Protein AF-A0A8J3ZWJ5-F1 (afdb_monomer_lite)

Sequence (87 aa):
MAQTDRGIVTVHRRADGTAVVEIGSGVKQGRAVGVFARHVGVTSDKLRVDVALKSTGNLSYSEEIVEVFPDDKGTVYIRPLQDVTNL

Secondary structure (DSSP, 8-state):
----EEEEEEEEE-TTSEEEEEEESEEETTEEES--EEEEEEEGGGEEE-S--EEETTEEE-SS-EEEEE-TTSPEEEEE-------

Structure (mmCIF, N/CA/C/O backbone):
data_AF-A0A8J3ZWJ5-F1
#
_entry.id   AF-A0A8J3ZWJ5-F1
#
loop_
_atom_site.group_PDB
_atom_site.id
_atom_site.type_symbol
_atom_site.label_atom_id
_atom_site.label_alt_id
_atom_site.label_comp_id
_atom_site.label_asym_id
_atom_site.label_entity_id
_atom_site.label_seq_id
_atom_site.pdbx_PDB_ins_code
_atom_site.Cartn_x
_atom_site.Cartn_y
_atom_site.Cartn_z
_atom_site.occupancy
_atom_site.B_iso_or_equiv
_atom_site.auth_seq_id
_atom_site.auth_comp_id
_atom_site.auth_asym_id
_atom_site.auth_atom_id
_atom_site.pdbx_PDB_model_num
ATOM 1 N N . MET A 1 1 ? 19.867 -0.747 -7.273 1.00 50.06 1 MET A N 1
ATOM 2 C CA . MET A 1 1 ? 19.003 -1.065 -6.119 1.00 50.06 1 MET A CA 1
ATOM 3 C C . MET A 1 1 ? 17.904 -0.024 -6.099 1.00 50.06 1 MET A C 1
ATOM 5 O O . MET A 1 1 ? 18.239 1.154 -6.129 1.00 50.06 1 MET A O 1
ATOM 9 N N . ALA A 1 2 ? 16.638 -0.435 -6.159 1.00 61.34 2 ALA A N 1
ATOM 10 C CA . ALA A 1 2 ? 15.528 0.504 -6.055 1.00 61.34 2 ALA A CA 1
ATOM 11 C C . ALA A 1 2 ? 15.523 1.163 -4.668 1.00 61.34 2 ALA A C 1
ATOM 13 O O . ALA A 1 2 ? 15.909 0.532 -3.679 1.00 61.34 2 ALA A O 1
ATOM 14 N N . GLN A 1 3 ? 15.118 2.431 -4.601 1.00 78.19 3 GLN A N 1
ATOM 15 C CA . GLN A 1 3 ? 14.956 3.129 -3.329 1.00 78.19 3 GLN A CA 1
ATOM 16 C C . GLN A 1 3 ? 13.924 2.377 -2.480 1.00 78.19 3 GLN A C 1
ATOM 18 O O . GLN A 1 3 ? 12.818 2.108 -2.942 1.00 78.19 3 GLN A O 1
ATOM 23 N N . THR A 1 4 ? 14.319 1.997 -1.264 1.00 89.38 4 THR A N 1
ATOM 24 C CA . THR A 1 4 ? 13.428 1.382 -0.276 1.00 89.38 4 THR A CA 1
ATOM 25 C C . THR A 1 4 ? 13.098 2.424 0.777 1.00 89.38 4 THR A C 1
ATOM 27 O O . THR A 1 4 ? 13.994 2.917 1.462 1.00 89.38 4 THR A O 1
ATOM 30 N N . ASP A 1 5 ? 11.818 2.741 0.908 1.00 93.88 5 ASP A N 1
ATOM 31 C CA . ASP A 1 5 ? 11.292 3.644 1.920 1.00 93.88 5 ASP A CA 1
ATOM 32 C C . ASP A 1 5 ? 10.741 2.834 3.102 1.00 93.88 5 ASP A C 1
ATOM 34 O O . ASP A 1 5 ? 10.231 1.723 2.940 1.00 93.88 5 ASP A O 1
ATOM 38 N N . ARG A 1 6 ? 10.855 3.376 4.318 1.00 94.62 6 ARG A N 1
ATOM 39 C CA . ARG A 1 6 ? 10.417 2.716 5.558 1.00 94.62 6 ARG A CA 1
ATOM 40 C C . ARG A 1 6 ? 9.537 3.647 6.364 1.00 94.62 6 ARG A C 1
ATOM 42 O O . ARG A 1 6 ? 10.004 4.704 6.777 1.00 94.62 6 ARG A O 1
ATOM 49 N N . GLY A 1 7 ? 8.294 3.259 6.622 1.00 94.94 7 GLY A N 1
ATOM 50 C CA . GLY A 1 7 ? 7.375 4.084 7.403 1.00 94.94 7 GLY A CA 1
ATOM 51 C C . GLY A 1 7 ? 5.997 3.467 7.577 1.00 94.94 7 GLY A C 1
ATOM 52 O O . GLY A 1 7 ? 5.762 2.319 7.200 1.00 94.94 7 GLY A O 1
ATOM 53 N N . ILE A 1 8 ? 5.083 4.253 8.144 1.00 96.38 8 ILE A N 1
ATOM 54 C CA . ILE A 1 8 ? 3.656 3.935 8.137 1.00 96.38 8 ILE A CA 1
ATOM 55 C C . ILE A 1 8 ? 3.126 4.180 6.732 1.00 96.38 8 ILE A C 1
ATOM 57 O O . ILE A 1 8 ? 3.350 5.247 6.153 1.00 96.38 8 ILE A O 1
ATOM 61 N N . VAL A 1 9 ? 2.412 3.197 6.196 1.00 97.25 9 VAL A N 1
ATOM 62 C CA . VAL A 1 9 ? 1.912 3.240 4.826 1.00 97.25 9 VAL A CA 1
ATOM 63 C C . VAL A 1 9 ? 0.416 3.435 4.813 1.00 97.25 9 VAL A C 1
ATOM 65 O O . VAL A 1 9 ? -0.312 2.805 5.575 1.00 97.25 9 VAL A O 1
ATOM 68 N N . THR A 1 10 ? -0.048 4.268 3.889 1.00 97.12 10 THR A N 1
ATOM 69 C CA . THR A 1 10 ? -1.460 4.342 3.519 1.00 97.12 10 THR A CA 1
ATOM 70 C C . THR A 1 10 ? -1.630 4.071 2.031 1.00 97.12 10 THR A C 1
ATOM 72 O O . THR A 1 10 ? -0.799 4.453 1.212 1.00 97.12 10 THR A O 1
ATOM 75 N N . VAL A 1 11 ? -2.702 3.367 1.685 1.00 97.00 11 VAL A N 1
ATOM 76 C CA . VAL A 1 11 ? -3.074 2.973 0.329 1.00 97.00 11 VAL A CA 1
ATOM 77 C C . VAL A 1 11 ? -4.465 3.520 0.063 1.00 97.00 11 VAL A C 1
ATOM 79 O O . VAL A 1 11 ? -5.448 3.063 0.644 1.00 97.00 11 VAL A O 1
ATOM 82 N N . HIS A 1 12 ? -4.558 4.511 -0.814 1.00 96.00 12 HIS A N 1
ATOM 83 C CA . HIS A 1 12 ? -5.820 5.124 -1.208 1.00 96.00 12 HIS A CA 1
ATOM 84 C C . HIS A 1 12 ? -6.212 4.584 -2.578 1.00 96.00 12 HIS A C 1
ATOM 86 O O . HIS A 1 12 ? -5.624 4.974 -3.588 1.00 96.00 12 HIS A O 1
ATOM 92 N N . ARG A 1 13 ? -7.203 3.693 -2.622 1.00 94.81 13 ARG A N 1
ATOM 93 C CA . ARG A 1 13 ? -7.729 3.158 -3.881 1.00 94.81 13 ARG A CA 1
ATOM 94 C C . ARG A 1 13 ? -8.698 4.159 -4.502 1.00 94.81 13 ARG A C 1
ATOM 96 O O . ARG A 1 13 ? -9.567 4.710 -3.828 1.00 94.81 13 ARG A O 1
ATOM 103 N N . ARG A 1 14 ? -8.529 4.417 -5.792 1.00 93.69 14 ARG A N 1
ATOM 104 C CA . ARG A 1 14 ? -9.366 5.314 -6.587 1.00 93.69 14 ARG A CA 1
ATOM 105 C C . ARG A 1 14 ? -10.384 4.509 -7.390 1.00 93.69 14 ARG A C 1
ATOM 107 O O . ARG A 1 14 ? -10.217 3.315 -7.621 1.00 93.69 14 ARG A O 1
ATOM 114 N N . ALA A 1 15 ? -11.442 5.187 -7.828 1.00 92.69 15 ALA A N 1
ATOM 115 C CA . ALA A 1 15 ? -12.496 4.577 -8.637 1.00 92.69 15 ALA A CA 1
ATOM 116 C C . ALA A 1 15 ? -12.008 4.129 -10.030 1.00 92.69 15 ALA A C 1
ATOM 118 O O . ALA A 1 15 ? -12.623 3.264 -10.640 1.00 92.69 15 ALA A O 1
ATOM 119 N N . ASP A 1 16 ? -10.893 4.689 -10.511 1.00 92.25 16 ASP A N 1
ATOM 120 C CA . ASP A 1 16 ? -10.253 4.347 -11.788 1.00 92.25 16 ASP A CA 1
ATOM 121 C C . ASP A 1 16 ? -9.406 3.057 -11.734 1.00 92.25 16 ASP A C 1
ATOM 123 O O . ASP A 1 16 ? -8.731 2.719 -12.702 1.00 92.25 16 ASP A O 1
ATOM 127 N N . GLY A 1 17 ? -9.419 2.333 -10.608 1.00 92.75 17 GLY A N 1
ATOM 128 C CA . GLY A 1 17 ? -8.650 1.098 -10.427 1.00 92.75 17 GLY A CA 1
ATOM 129 C C . GLY A 1 17 ? -7.173 1.317 -10.082 1.00 92.75 17 GLY A C 1
ATOM 130 O O . GLY A 1 17 ? -6.425 0.342 -9.952 1.00 92.75 17 GLY A O 1
ATOM 131 N N . THR A 1 18 ? -6.748 2.571 -9.901 1.00 96.19 18 THR A N 1
ATOM 132 C CA . THR A 1 18 ? -5.406 2.921 -9.427 1.00 96.19 18 THR A CA 1
ATOM 133 C C . THR A 1 18 ? -5.376 3.161 -7.920 1.00 96.19 18 THR A C 1
ATOM 135 O O . THR A 1 18 ? -6.402 3.327 -7.256 1.00 96.19 18 THR A O 1
ATOM 138 N N . ALA A 1 19 ? -4.173 3.193 -7.359 1.00 96.56 19 ALA A N 1
ATOM 139 C CA . ALA A 1 19 ? -3.918 3.505 -5.969 1.00 96.56 19 ALA A CA 1
ATOM 140 C C . ALA A 1 19 ? -2.860 4.605 -5.825 1.00 96.56 19 ALA A C 1
ATOM 142 O O . ALA A 1 19 ? -1.966 4.776 -6.660 1.00 96.56 19 ALA A O 1
ATOM 143 N N . VAL A 1 20 ? -2.971 5.344 -4.724 1.00 96.56 20 VAL A N 1
ATOM 144 C CA . VAL A 1 20 ? -1.896 6.185 -4.195 1.00 96.56 20 VAL A CA 1
ATOM 145 C C . VAL A 1 20 ? -1.352 5.508 -2.950 1.00 96.56 20 VAL A C 1
ATOM 147 O O . VAL A 1 20 ? -2.114 5.248 -2.022 1.00 96.56 20 VAL A O 1
ATOM 150 N N . VAL A 1 21 ? -0.055 5.226 -2.941 1.00 96.56 21 VAL A N 1
ATOM 151 C CA . VAL A 1 21 ? 0.666 4.715 -1.774 1.00 96.56 21 VAL A CA 1
ATOM 152 C C . VAL A 1 21 ? 1.442 5.876 -1.171 1.00 96.56 21 VAL A C 1
ATOM 154 O O . VAL A 1 21 ? 2.247 6.492 -1.865 1.00 96.56 21 VAL A O 1
ATOM 157 N N . GLU A 1 22 ? 1.194 6.200 0.091 1.00 97.31 22 GLU A N 1
ATOM 158 C CA . GLU A 1 22 ? 1.919 7.240 0.826 1.00 97.31 22 GLU A CA 1
ATOM 159 C C . GLU A 1 22 ? 2.691 6.608 1.974 1.00 97.31 22 GLU A C 1
ATOM 161 O O . GLU A 1 22 ? 2.128 5.789 2.703 1.00 97.31 22 GLU A O 1
ATOM 166 N N . ILE A 1 23 ? 3.945 7.021 2.149 1.00 96.88 23 ILE A N 1
ATOM 167 C CA . ILE A 1 23 ? 4.789 6.614 3.270 1.00 96.88 23 ILE A CA 1
ATOM 168 C C . ILE A 1 23 ? 5.050 7.838 4.147 1.00 96.88 23 ILE A C 1
ATOM 170 O O . ILE A 1 23 ? 5.518 8.877 3.668 1.00 96.88 23 ILE A O 1
ATOM 174 N N . GLY A 1 24 ? 4.716 7.721 5.430 1.00 96.50 24 GLY A N 1
ATOM 175 C CA . GLY A 1 24 ? 4.858 8.791 6.4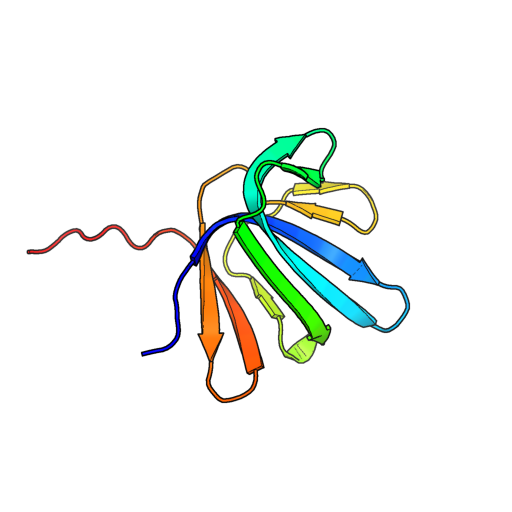10 1.00 96.50 24 GLY A CA 1
ATOM 176 C C . GLY A 1 24 ? 5.301 8.298 7.783 1.00 96.50 24 GLY A C 1
ATOM 177 O O . GLY A 1 24 ? 5.578 7.116 7.996 1.00 96.50 24 GLY A O 1
ATOM 178 N N . SER A 1 25 ? 5.370 9.229 8.732 1.00 95.75 25 SER A N 1
ATOM 179 C CA . SER A 1 25 ? 5.778 8.959 10.115 1.00 95.75 25 SER A CA 1
ATOM 180 C C . SER A 1 25 ? 4.644 8.441 11.003 1.00 95.75 25 SER A C 1
ATOM 182 O O . SER A 1 25 ? 4.895 7.987 12.116 1.00 95.75 25 SER A O 1
ATOM 184 N N . GLY A 1 26 ? 3.395 8.508 10.539 1.00 94.38 26 GLY A N 1
ATOM 185 C CA . GLY A 1 26 ? 2.232 8.082 11.308 1.00 94.38 26 GLY A CA 1
ATOM 186 C C . GLY A 1 26 ? 0.950 8.053 10.487 1.00 94.38 26 GLY A C 1
ATOM 187 O O . GLY A 1 26 ? 0.934 8.435 9.316 1.00 94.38 26 GLY A O 1
ATOM 188 N N . VAL A 1 27 ? -0.148 7.668 11.139 1.00 92.75 27 VAL A N 1
ATOM 189 C CA . VAL A 1 27 ? -1.504 7.710 10.580 1.00 92.75 27 VAL A CA 1
ATOM 190 C C . VAL A 1 27 ? -2.440 8.503 11.495 1.00 92.75 27 VAL A C 1
ATOM 192 O O . VAL A 1 27 ? -2.446 8.322 12.711 1.00 92.75 27 VAL A O 1
ATOM 195 N N . LYS A 1 28 ? -3.258 9.391 10.922 1.00 91.81 28 LYS A N 1
ATOM 196 C CA . LYS A 1 28 ? -4.304 10.136 11.636 1.00 91.81 28 LYS A CA 1
ATOM 197 C C . LYS A 1 28 ? -5.594 10.103 10.827 1.00 91.81 28 LYS A C 1
ATOM 199 O O . LYS A 1 28 ? -5.616 10.536 9.680 1.00 91.81 28 LYS A O 1
ATOM 204 N N . GLN A 1 29 ? -6.669 9.581 11.426 1.00 88.69 29 GLN A N 1
ATOM 205 C CA . GLN A 1 29 ? -7.960 9.373 10.743 1.00 88.69 29 GLN A CA 1
ATOM 206 C C . GLN A 1 29 ? -7.805 8.598 9.419 1.00 88.69 29 GLN A C 1
ATOM 208 O O . GLN A 1 29 ? -8.405 8.935 8.402 1.00 88.69 29 GLN A O 1
ATOM 213 N N . GLY A 1 30 ? -6.934 7.586 9.427 1.00 85.19 30 GLY A N 1
ATOM 214 C CA . GLY A 1 30 ? -6.621 6.775 8.254 1.00 85.19 30 GLY A CA 1
ATOM 215 C C . GLY A 1 30 ? -5.646 7.412 7.256 1.00 85.19 30 GLY A C 1
ATOM 216 O O . GLY A 1 30 ? -5.141 6.709 6.400 1.00 85.19 30 GLY A O 1
ATOM 217 N N . ARG A 1 31 ? -5.302 8.700 7.353 1.00 88.75 31 ARG A N 1
ATOM 218 C CA . ARG A 1 31 ? -4.361 9.339 6.414 1.00 88.75 31 ARG A CA 1
ATOM 219 C C . ARG A 1 31 ? -2.935 9.350 6.943 1.00 88.75 31 ARG A C 1
ATOM 221 O O . ARG A 1 31 ? -2.741 9.561 8.141 1.00 88.75 31 ARG A O 1
ATOM 228 N N . ALA A 1 32 ? -1.955 9.199 6.055 1.00 91.44 32 ALA A N 1
ATOM 229 C CA . ALA A 1 32 ? -0.556 9.376 6.417 1.00 91.44 32 ALA A CA 1
ATOM 230 C C . ALA A 1 32 ? -0.298 10.817 6.890 1.00 91.44 32 ALA A C 1
ATOM 232 O O . ALA A 1 32 ? -0.798 11.785 6.311 1.00 91.44 32 ALA A O 1
ATOM 233 N N . VAL A 1 33 ? 0.505 10.964 7.941 1.00 95.00 33 VAL A N 1
ATOM 234 C CA . VAL A 1 33 ? 1.053 12.250 8.392 1.00 95.00 33 VAL A CA 1
ATOM 235 C C . VAL A 1 33 ? 2.572 12.230 8.266 1.00 95.00 33 VAL A C 1
ATOM 237 O O . VAL A 1 33 ? 3.184 11.165 8.313 1.00 95.00 33 VAL A O 1
ATOM 240 N N . GLY A 1 34 ? 3.183 13.403 8.070 1.00 94.88 34 GLY A N 1
ATOM 241 C CA . GLY A 1 34 ? 4.630 13.496 7.849 1.00 94.88 34 GLY A CA 1
ATOM 242 C C . GLY A 1 34 ? 5.085 12.706 6.619 1.00 9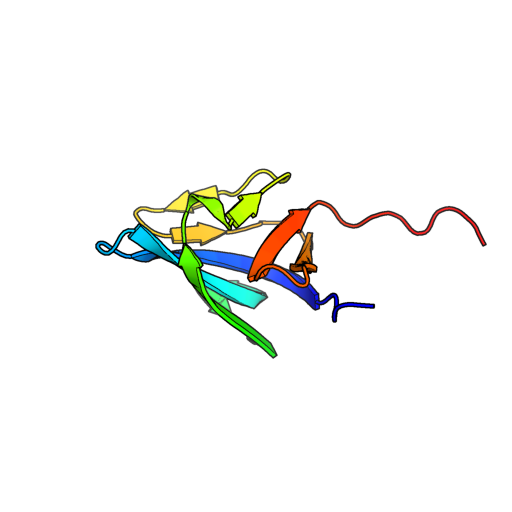4.88 34 GLY A C 1
ATOM 243 O O . GLY A 1 34 ? 6.076 11.990 6.693 1.00 94.88 34 GLY A O 1
ATOM 244 N N . VAL A 1 35 ? 4.318 12.777 5.525 1.00 96.56 35 VAL A N 1
ATOM 245 C C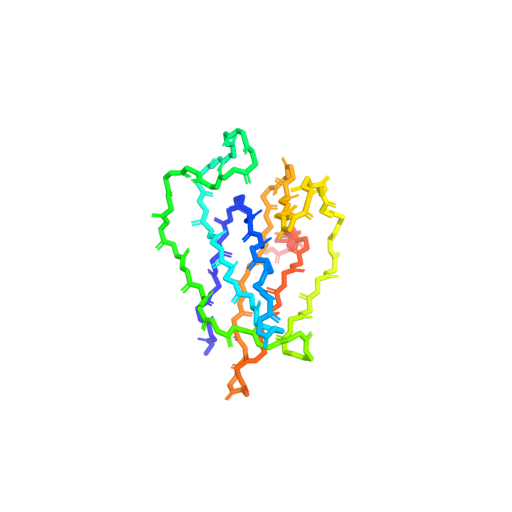A . VAL A 1 35 ? 4.597 12.049 4.279 1.00 96.56 35 VAL A CA 1
ATOM 246 C C . VAL A 1 35 ? 5.931 12.505 3.695 1.00 96.56 35 VAL A C 1
ATOM 248 O O . VAL A 1 35 ? 6.117 13.696 3.450 1.00 96.56 35 VAL A O 1
ATOM 251 N N . PHE A 1 36 ? 6.826 11.557 3.434 1.00 95.00 36 PHE A N 1
ATOM 252 C CA . PHE A 1 36 ? 8.136 11.813 2.823 1.00 95.00 36 PHE A CA 1
ATOM 253 C C . PHE A 1 36 ? 8.341 11.059 1.503 1.00 95.00 36 PHE A C 1
ATOM 255 O O . PHE A 1 36 ? 9.228 11.425 0.738 1.00 95.00 36 PHE A O 1
ATOM 262 N N . ALA A 1 37 ? 7.504 10.063 1.196 1.00 94.69 37 ALA A N 1
ATOM 263 C CA . ALA A 1 37 ? 7.508 9.368 -0.088 1.00 94.69 37 ALA A CA 1
ATOM 264 C C . ALA A 1 37 ? 6.082 9.031 -0.551 1.00 94.69 37 ALA A C 1
ATOM 266 O O . ALA A 1 37 ? 5.160 8.869 0.257 1.00 94.69 37 ALA A O 1
ATOM 267 N N . ARG A 1 38 ? 5.883 8.967 -1.874 1.00 95.81 38 ARG A N 1
ATOM 268 C CA . ARG A 1 38 ? 4.579 8.693 -2.491 1.00 95.81 38 ARG A CA 1
ATOM 269 C C . ARG A 1 38 ? 4.730 8.009 -3.851 1.00 95.81 38 ARG A C 1
ATOM 271 O O . ARG A 1 38 ? 5.487 8.477 -4.696 1.00 95.81 38 ARG A O 1
ATOM 278 N N . HIS A 1 39 ? 3.901 6.999 -4.103 1.00 94.62 39 HIS A N 1
ATOM 279 C CA . HIS A 1 39 ? 3.708 6.378 -5.416 1.00 94.62 39 HIS A CA 1
ATOM 280 C C . HIS A 1 39 ? 2.275 6.634 -5.896 1.00 94.62 39 HIS A C 1
ATOM 282 O O . HIS A 1 39 ? 1.313 6.327 -5.193 1.00 94.62 39 HIS A O 1
ATOM 288 N N . VAL A 1 40 ? 2.114 7.227 -7.080 1.00 94.88 40 VAL A N 1
ATOM 289 C CA . VAL A 1 40 ? 0.809 7.637 -7.628 1.00 94.88 40 VAL A CA 1
ATOM 290 C C . VAL A 1 40 ? 0.485 6.814 -8.864 1.00 94.88 40 VAL A C 1
ATOM 292 O O . VAL A 1 40 ? 1.366 6.561 -9.679 1.00 94.88 40 VAL A O 1
ATOM 295 N N . GLY A 1 41 ? -0.787 6.446 -9.031 1.00 94.75 41 GLY A N 1
ATOM 296 C CA . GLY A 1 41 ? -1.243 5.749 -10.233 1.00 94.75 41 GLY A CA 1
ATOM 297 C C . GLY A 1 41 ? -0.821 4.281 -10.264 1.00 94.75 41 GLY A C 1
ATOM 298 O O . GLY A 1 41 ? -0.711 3.701 -11.339 1.00 94.75 41 GLY A O 1
ATOM 299 N N . VAL A 1 42 ? -0.571 3.680 -9.096 1.00 95.88 42 VAL A N 1
ATOM 300 C CA . VAL A 1 42 ? -0.206 2.265 -8.995 1.00 95.88 42 VAL A CA 1
ATOM 301 C C . VAL A 1 42 ? -1.438 1.441 -9.338 1.00 95.88 42 VAL A C 1
ATOM 303 O O . VAL A 1 42 ? -2.439 1.497 -8.626 1.00 95.88 42 VAL A O 1
ATOM 306 N N . THR A 1 43 ? -1.406 0.707 -10.441 1.00 96.19 43 THR A N 1
ATOM 307 C CA . THR A 1 43 ? -2.522 -0.158 -10.827 1.00 96.19 43 THR A CA 1
ATOM 308 C C . THR A 1 43 ? -2.636 -1.340 -9.864 1.00 96.19 43 THR A C 1
ATOM 310 O O . THR A 1 43 ? -1.649 -1.775 -9.269 1.00 96.19 43 THR A O 1
ATOM 313 N N . SER A 1 44 ? -3.851 -1.858 -9.674 1.00 88.94 44 SER A N 1
ATOM 314 C CA . SER A 1 44 ? -4.105 -2.942 -8.711 1.00 88.94 44 SER A CA 1
ATOM 315 C C . SER A 1 44 ? -3.270 -4.212 -8.949 1.00 88.94 44 SER A C 1
ATOM 317 O O . SER A 1 44 ? -2.858 -4.854 -7.988 1.00 88.94 44 SER A O 1
ATOM 319 N N . ASP A 1 45 ? -2.948 -4.541 -10.202 1.00 93.25 45 ASP A N 1
ATOM 320 C CA . ASP A 1 45 ? -2.086 -5.664 -10.602 1.00 93.25 45 ASP A CA 1
ATOM 321 C C . ASP A 1 45 ? -0.592 -5.441 -10.295 1.00 93.25 45 ASP A C 1
ATOM 323 O O . ASP A 1 45 ? 0.183 -6.403 -10.192 1.00 93.25 45 ASP A O 1
ATOM 327 N N . LYS A 1 46 ? -0.207 -4.175 -10.099 1.00 96.56 46 LYS A N 1
ATOM 328 C CA . LYS A 1 46 ? 1.141 -3.709 -9.754 1.00 96.56 46 LYS A CA 1
ATOM 329 C C . LYS A 1 46 ? 1.304 -3.348 -8.278 1.00 96.56 46 LYS A C 1
ATOM 331 O O . LYS A 1 46 ? 2.355 -2.843 -7.900 1.00 96.56 46 LYS A O 1
ATOM 336 N N . LEU A 1 47 ? 0.310 -3.605 -7.433 1.00 96.56 47 LEU A N 1
ATOM 337 C CA . LEU A 1 47 ? 0.420 -3.405 -5.991 1.00 96.56 47 LEU A CA 1
ATOM 338 C C . LEU A 1 47 ? 0.489 -4.761 -5.281 1.00 96.56 47 LEU A C 1
ATOM 340 O O . LEU A 1 47 ? -0.469 -5.533 -5.309 1.00 96.56 47 LEU A O 1
ATOM 344 N N . ARG A 1 48 ? 1.618 -5.051 -4.631 1.00 97.12 48 ARG A N 1
ATOM 345 C CA . ARG A 1 48 ? 1.836 -6.277 -3.851 1.00 97.12 48 ARG A CA 1
ATOM 346 C C . ARG A 1 48 ? 1.917 -5.915 -2.376 1.00 97.12 48 ARG A C 1
ATOM 348 O O . ARG A 1 48 ? 2.715 -5.064 -1.998 1.00 97.12 48 ARG A O 1
ATOM 355 N N . VAL A 1 49 ? 1.047 -6.508 -1.564 1.00 96.31 49 VAL A N 1
ATOM 356 C CA . VAL A 1 49 ? 0.911 -6.188 -0.140 1.00 96.31 49 VAL A CA 1
ATOM 357 C C . VAL A 1 49 ? 1.002 -7.479 0.657 1.00 96.31 49 VAL A C 1
ATOM 359 O O . VAL A 1 49 ? 0.067 -8.275 0.643 1.00 96.31 49 VAL A O 1
ATOM 362 N N . ASP A 1 50 ? 2.110 -7.643 1.369 1.00 95.75 50 ASP A N 1
ATOM 363 C CA . ASP A 1 50 ? 2.438 -8.834 2.159 1.00 95.75 50 ASP A CA 1
ATOM 364 C C . ASP A 1 50 ? 2.292 -8.569 3.672 1.00 95.75 50 ASP A C 1
ATOM 366 O O . ASP A 1 50 ? 2.853 -9.271 4.510 1.00 95.75 50 ASP A O 1
ATOM 370 N N . VAL A 1 51 ? 1.547 -7.520 4.029 1.00 94.44 51 VAL A N 1
ATOM 371 C CA . VAL A 1 51 ? 1.256 -7.094 5.405 1.00 94.44 51 VAL A CA 1
ATOM 372 C C . VAL A 1 51 ? -0.243 -6.937 5.611 1.00 94.44 51 VAL A C 1
ATOM 374 O O . VAL A 1 51 ? -0.986 -6.593 4.688 1.00 94.44 51 VAL A O 1
ATOM 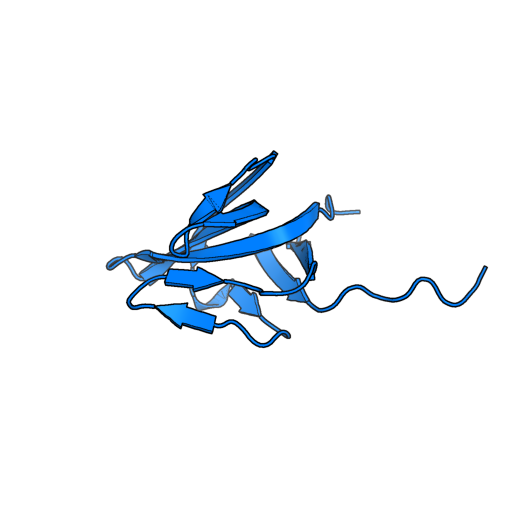377 N N . ALA A 1 52 ? -0.700 -7.131 6.845 1.00 93.75 52 ALA A N 1
ATOM 378 C CA . ALA A 1 52 ? -2.066 -6.792 7.207 1.00 93.75 52 ALA A CA 1
ATOM 379 C C . ALA A 1 52 ? -2.244 -5.265 7.198 1.00 93.75 52 ALA A C 1
ATOM 381 O O . ALA A 1 52 ? -1.511 -4.537 7.868 1.00 93.75 52 ALA A O 1
ATOM 382 N N . LEU A 1 53 ? -3.240 -4.779 6.454 1.00 94.88 53 LEU A N 1
ATOM 383 C CA . LEU A 1 53 ? -3.639 -3.374 6.469 1.00 94.88 53 LEU A CA 1
ATOM 384 C C . LEU A 1 53 ? -5.026 -3.235 7.095 1.00 94.88 53 LEU A C 1
ATOM 386 O O . LEU A 1 53 ? -5.971 -3.923 6.697 1.00 94.88 53 LEU A O 1
ATOM 390 N N . LYS A 1 54 ? -5.182 -2.284 8.016 1.00 94.88 54 LYS A N 1
ATOM 391 C CA . LYS A 1 54 ? -6.508 -1.848 8.458 1.00 94.88 54 LYS A CA 1
ATOM 392 C C . LYS A 1 54 ? -7.176 -1.066 7.345 1.00 94.88 54 LYS A C 1
ATOM 394 O O . LYS A 1 54 ? -6.517 -0.306 6.645 1.00 94.88 54 LYS A O 1
ATOM 399 N N . SER A 1 55 ? -8.478 -1.259 7.169 1.00 93.06 55 SER A N 1
ATOM 400 C CA . SER A 1 55 ? -9.231 -0.630 6.083 1.00 93.06 55 SER A CA 1
ATOM 401 C C . SER A 1 55 ? -10.401 0.187 6.612 1.00 93.06 55 SER A C 1
ATOM 403 O O . SER A 1 55 ? -11.155 -0.277 7.464 1.00 93.06 55 SER A O 1
ATOM 405 N N . THR A 1 56 ? -10.563 1.383 6.051 1.00 88.50 56 THR A N 1
ATOM 406 C CA . THR A 1 56 ? -11.652 2.321 6.324 1.00 88.50 56 THR A CA 1
ATOM 407 C C . THR A 1 56 ? -12.136 2.890 4.990 1.00 88.50 56 THR A C 1
ATOM 409 O O . THR A 1 56 ? -11.585 3.859 4.466 1.00 88.50 56 THR A O 1
ATOM 412 N N . GLY A 1 57 ? -13.160 2.265 4.403 1.00 88.38 57 GLY A N 1
ATOM 413 C CA . GLY A 1 57 ? -13.648 2.615 3.066 1.00 88.38 57 GLY A CA 1
ATOM 414 C C . GLY A 1 57 ? -12.595 2.354 1.983 1.00 88.38 57 GLY A C 1
ATOM 415 O O . GLY A 1 57 ? -12.027 1.268 1.914 1.00 88.38 57 GLY A O 1
ATOM 416 N N . ASN A 1 58 ? -12.307 3.360 1.153 1.00 90.81 58 ASN A N 1
ATOM 417 C CA . ASN A 1 58 ? -11.340 3.257 0.045 1.00 90.81 58 ASN A CA 1
ATOM 418 C C . ASN A 1 58 ? -9.875 3.388 0.486 1.00 90.81 58 ASN A C 1
ATOM 420 O O . ASN A 1 58 ? -8.963 3.423 -0.345 1.00 90.81 58 ASN A O 1
ATOM 424 N N . LEU A 1 59 ? -9.654 3.509 1.788 1.00 93.44 59 LEU A N 1
ATOM 425 C CA . LEU A 1 59 ? -8.360 3.736 2.384 1.00 93.44 59 LEU A CA 1
ATOM 426 C C . LEU A 1 59 ? -7.957 2.505 3.191 1.00 93.44 59 LEU A C 1
ATOM 428 O O . LEU A 1 59 ? -8.747 1.989 3.981 1.00 93.44 59 LEU A O 1
ATOM 432 N N . SER A 1 60 ? -6.717 2.069 3.021 1.00 96.38 60 SER A N 1
ATOM 433 C CA . SER A 1 60 ? -6.085 1.060 3.866 1.00 96.38 60 SER A CA 1
ATOM 434 C C . SER A 1 60 ? -4.790 1.617 4.451 1.00 96.38 60 SER A C 1
ATOM 436 O O . SER A 1 60 ? -4.152 2.445 3.810 1.00 96.38 60 SER A O 1
ATOM 438 N N . TYR A 1 61 ? -4.382 1.191 5.642 1.00 96.69 61 TYR A N 1
ATOM 439 C CA . TYR A 1 61 ? -3.151 1.657 6.277 1.00 96.69 61 TYR A CA 1
ATOM 440 C C . TYR A 1 61 ? -2.485 0.586 7.143 1.00 96.69 61 TYR A C 1
ATOM 442 O O . TYR A 1 61 ? -3.160 -0.313 7.649 1.00 96.69 61 TYR A O 1
ATOM 450 N N . SER A 1 62 ? -1.165 0.681 7.305 1.00 95.75 62 SER A N 1
ATOM 451 C CA . SER A 1 62 ? -0.410 -0.152 8.242 1.00 95.75 62 SER A CA 1
ATOM 452 C C . SER A 1 62 ? -0.456 0.451 9.647 1.00 95.75 62 SER A C 1
ATOM 454 O O . SER A 1 62 ? -0.481 1.670 9.815 1.00 95.75 62 SER A O 1
ATOM 456 N N . GLU A 1 63 ? -0.475 -0.399 10.670 1.00 92.38 63 GLU A N 1
ATOM 457 C CA . GLU A 1 63 ? -0.295 0.043 12.064 1.00 92.38 63 GLU A CA 1
ATOM 458 C C . GLU A 1 63 ? 1.157 -0.043 12.528 1.00 92.38 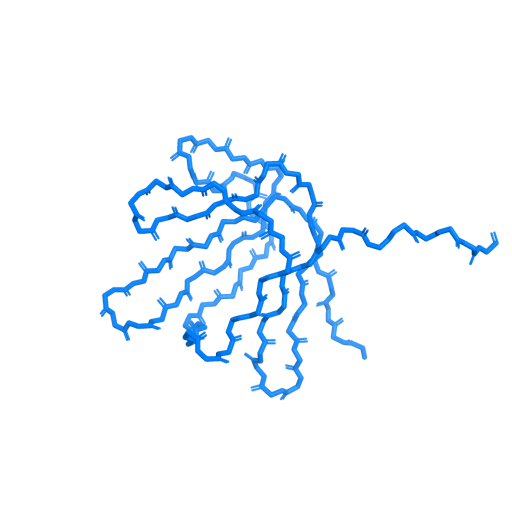63 GLU A C 1
ATOM 460 O O . GLU A 1 63 ? 1.523 0.534 13.548 1.00 92.38 63 GLU A O 1
ATOM 465 N N . GLU A 1 64 ? 1.983 -0.726 11.744 1.00 93.31 64 GLU A N 1
ATOM 466 C CA . GLU A 1 64 ? 3.403 -0.928 11.981 1.00 93.31 64 GLU A CA 1
ATOM 467 C C . GLU A 1 64 ? 4.213 -0.314 10.837 1.00 93.31 64 GLU A C 1
ATOM 469 O O . GLU A 1 64 ? 3.692 -0.061 9.740 1.00 93.31 64 GLU A O 1
ATOM 474 N N . ILE A 1 65 ? 5.494 -0.050 11.106 1.00 94.50 65 ILE A N 1
ATOM 475 C CA . ILE A 1 65 ? 6.443 0.396 10.085 1.00 94.50 65 ILE A CA 1
ATOM 476 C C . ILE A 1 65 ? 6.702 -0.772 9.133 1.00 94.50 65 ILE A C 1
ATOM 478 O O . ILE A 1 65 ? 7.013 -1.881 9.563 1.00 94.50 65 ILE A O 1
ATOM 482 N N . VAL A 1 66 ? 6.595 -0.505 7.836 1.00 95.81 66 VAL A N 1
ATOM 483 C CA . VAL A 1 66 ? 6.780 -1.489 6.763 1.00 95.81 66 VAL A CA 1
ATOM 484 C C . VAL A 1 66 ? 7.817 -0.991 5.760 1.00 95.81 66 VAL A C 1
ATOM 486 O O . VAL A 1 66 ? 8.143 0.200 5.735 1.00 95.81 66 VAL A O 1
ATOM 489 N N . GLU A 1 67 ? 8.337 -1.892 4.929 1.00 95.69 67 GLU A N 1
ATOM 490 C CA . GLU A 1 67 ? 9.179 -1.531 3.787 1.00 95.69 67 GLU A CA 1
ATOM 491 C C . GLU A 1 67 ? 8.329 -1.355 2.534 1.00 95.69 67 GLU A C 1
ATOM 493 O O . GLU A 1 67 ? 7.487 -2.203 2.219 1.00 95.69 67 GLU A O 1
ATOM 498 N N . VAL A 1 68 ? 8.597 -0.278 1.797 1.00 95.75 68 VAL A N 1
ATOM 499 C CA . VAL A 1 68 ? 8.008 -0.004 0.489 1.00 95.75 68 VAL A CA 1
ATOM 500 C C . VAL A 1 68 ? 9.108 0.183 -0.533 1.00 95.75 68 VAL A C 1
ATOM 502 O O . VAL A 1 68 ? 10.015 0.986 -0.333 1.00 95.75 68 VAL A O 1
ATOM 505 N N . PHE A 1 69 ? 9.037 -0.543 -1.640 1.00 93.81 69 PHE A N 1
ATOM 506 C CA . PHE A 1 69 ? 9.984 -0.376 -2.735 1.00 93.81 69 PHE A CA 1
ATOM 507 C C . PHE A 1 69 ? 9.309 -0.684 -4.074 1.00 93.81 69 PHE A C 1
ATOM 509 O O . PHE A 1 69 ? 8.527 -1.637 -4.173 1.00 93.81 69 PHE A O 1
ATOM 516 N N . PRO A 1 70 ? 9.580 0.113 -5.117 1.00 93.00 70 PRO A N 1
ATOM 517 C CA . PRO A 1 70 ? 9.198 -0.221 -6.476 1.00 93.00 70 PRO A CA 1
ATOM 518 C C . PRO A 1 70 ? 10.218 -1.180 -7.118 1.00 93.00 70 PRO A C 1
ATOM 520 O O . PRO A 1 70 ? 11.403 -1.130 -6.796 1.00 93.00 70 PRO A O 1
ATOM 523 N N . ASP A 1 71 ? 9.789 -2.021 -8.059 1.00 92.81 71 ASP A N 1
ATOM 524 C CA . ASP A 1 71 ? 10.696 -2.692 -9.002 1.00 92.81 71 ASP A CA 1
ATOM 525 C C . ASP A 1 71 ? 10.849 -1.908 -10.318 1.00 92.81 71 ASP A C 1
ATOM 527 O O . ASP A 1 71 ? 10.121 -0.951 -10.596 1.00 92.81 71 ASP A O 1
ATOM 531 N N . ASP A 1 72 ? 11.772 -2.357 -11.172 1.00 89.19 72 ASP A N 1
ATOM 532 C CA . ASP A 1 72 ? 12.043 -1.748 -12.484 1.00 89.19 72 ASP A CA 1
ATOM 533 C C . ASP A 1 72 ? 10.854 -1.857 -13.466 1.00 89.19 72 ASP A C 1
ATOM 535 O O . ASP A 1 72 ? 10.860 -1.244 -14.533 1.00 89.19 72 ASP A O 1
ATOM 539 N N . LYS A 1 73 ? 9.814 -2.633 -13.127 1.00 88.88 73 LYS A N 1
ATOM 540 C CA . LYS A 1 73 ? 8.574 -2.797 -13.908 1.00 88.88 73 LYS A CA 1
ATOM 541 C C . LYS A 1 73 ? 7.431 -1.917 -13.375 1.00 88.88 73 LYS A C 1
ATOM 543 O O . LYS A 1 73 ? 6.325 -1.921 -13.938 1.00 88.88 73 LYS A O 1
ATOM 548 N N . GLY A 1 74 ? 7.691 -1.140 -12.322 1.00 88.75 74 GLY A N 1
ATOM 549 C CA . GLY A 1 74 ? 6.736 -0.250 -11.670 1.00 88.75 74 GLY A CA 1
ATOM 550 C C . GLY A 1 74 ? 5.773 -0.957 -10.714 1.00 88.75 74 GLY A C 1
ATOM 551 O O . GLY A 1 74 ? 4.743 -0.377 -10.373 1.00 88.75 74 GLY A O 1
ATOM 552 N N . THR A 1 75 ? 6.064 -2.195 -10.309 1.00 95.31 75 THR A N 1
ATOM 553 C CA . THR A 1 75 ? 5.341 -2.874 -9.227 1.00 95.31 75 THR A CA 1
ATOM 554 C C . THR A 1 75 ? 5.778 -2.278 -7.899 1.00 95.31 75 THR A C 1
ATOM 556 O O . THR A 1 75 ? 6.973 -2.200 -7.641 1.00 95.31 75 THR A O 1
ATOM 559 N N . VAL A 1 76 ? 4.835 -1.886 -7.048 1.00 96.44 76 VAL A N 1
ATOM 560 C CA . VAL A 1 76 ? 5.103 -1.407 -5.689 1.00 96.44 76 VAL A CA 1
ATOM 561 C C . VAL A 1 76 ? 4.847 -2.543 -4.709 1.00 96.44 76 VAL A C 1
ATOM 563 O O . VAL A 1 76 ? 3.738 -3.081 -4.652 1.00 96.44 76 VAL A O 1
ATOM 566 N N . TYR A 1 77 ? 5.870 -2.890 -3.934 1.00 96.62 77 TYR A N 1
ATOM 567 C CA . TYR A 1 77 ? 5.800 -3.897 -2.881 1.00 96.62 77 TYR A CA 1
ATOM 568 C C . TYR A 1 77 ? 5.683 -3.210 -1.525 1.00 96.62 77 TYR A C 1
ATOM 570 O O . TYR A 1 77 ? 6.404 -2.252 -1.262 1.00 96.62 77 TYR A O 1
ATOM 578 N N . ILE A 1 78 ? 4.791 -3.710 -0.673 1.00 96.44 78 ILE A N 1
ATOM 579 C CA . ILE A 1 78 ? 4.634 -3.324 0.730 1.00 96.44 78 ILE A CA 1
ATOM 580 C C . ILE A 1 78 ? 4.791 -4.600 1.554 1.00 96.44 78 ILE A C 1
ATOM 582 O O . ILE A 1 78 ? 3.943 -5.488 1.467 1.00 96.44 78 ILE A O 1
ATOM 586 N N . ARG A 1 79 ? 5.857 -4.705 2.345 1.00 96.12 79 ARG A N 1
ATOM 587 C CA . ARG A 1 79 ? 6.193 -5.929 3.092 1.00 96.12 79 ARG A CA 1
ATOM 588 C C . ARG A 1 79 ? 6.632 -5.622 4.529 1.00 96.12 79 ARG A C 1
ATOM 590 O O . ARG A 1 79 ? 6.981 -4.473 4.808 1.00 96.12 79 ARG A O 1
ATOM 597 N N . PRO A 1 80 ? 6.655 -6.617 5.435 1.00 94.25 80 PRO A N 1
ATOM 598 C CA . PRO A 1 80 ? 7.183 -6.416 6.781 1.00 94.25 80 PRO A CA 1
ATOM 599 C C . PRO A 1 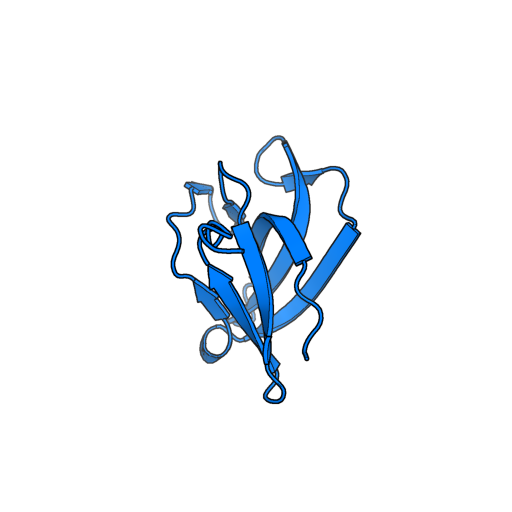80 ? 8.622 -5.895 6.746 1.00 94.25 80 PRO A C 1
ATOM 601 O O . PRO A 1 80 ? 9.369 -6.195 5.809 1.00 94.25 80 PRO A O 1
ATOM 604 N N . LEU A 1 81 ? 9.024 -5.158 7.784 1.00 90.25 81 LEU A N 1
ATOM 605 C CA . LEU A 1 81 ? 10.439 -4.879 8.016 1.00 90.25 81 LEU A CA 1
ATOM 606 C C . LEU A 1 81 ? 11.205 -6.201 8.049 1.00 90.25 81 LEU A C 1
ATOM 608 O O . LEU A 1 81 ? 10.908 -7.082 8.854 1.00 90.25 81 LEU A O 1
ATOM 612 N N . GLN A 1 82 ? 12.178 -6.348 7.153 1.00 82.81 82 GLN A N 1
ATOM 613 C CA . GLN A 1 82 ? 13.143 -7.423 7.290 1.00 82.81 82 GLN A CA 1
ATOM 614 C C . GLN A 1 82 ? 14.054 -7.040 8.449 1.00 82.81 82 GLN A C 1
ATOM 616 O O . GLN A 1 82 ? 14.807 -6.068 8.348 1.00 82.81 82 GLN A O 1
ATOM 621 N N . ASP A 1 83 ? 13.964 -7.779 9.555 1.00 64.62 83 ASP A N 1
ATOM 622 C CA . ASP A 1 83 ? 14.973 -7.690 10.598 1.00 64.62 83 ASP A CA 1
ATOM 623 C C . ASP A 1 83 ? 16.326 -7.938 9.941 1.00 64.62 83 ASP A C 1
ATOM 625 O O . ASP A 1 83 ? 16.571 -8.996 9.353 1.00 64.62 83 ASP A O 1
ATOM 629 N N . VAL A 1 84 ? 17.223 -6.964 10.056 1.00 57.84 84 VAL A N 1
ATOM 630 C CA . VAL A 1 84 ? 18.626 -7.135 9.683 1.00 57.84 84 VAL A CA 1
ATOM 631 C C . VAL A 1 84 ? 19.304 -7.965 10.780 1.00 57.84 84 VAL A C 1
ATOM 633 O O . VAL A 1 84 ? 20.281 -7.548 11.389 1.00 57.84 84 VAL A O 1
ATOM 636 N N . THR A 1 85 ? 18.757 -9.141 11.092 1.00 46.41 85 THR A N 1
ATOM 637 C CA . THR A 1 85 ? 19.427 -10.125 11.939 1.00 46.41 85 THR A CA 1
ATOM 638 C C . THR A 1 85 ? 20.436 -10.833 11.050 1.00 46.41 85 THR A C 1
ATOM 640 O O . THR A 1 85 ? 20.112 -11.851 10.446 1.00 46.41 85 THR A O 1
ATOM 643 N N . ASN A 1 86 ? 21.599 -10.200 10.873 1.00 42.91 86 ASN A N 1
ATOM 644 C CA . ASN A 1 86 ? 22.921 -10.784 10.607 1.00 42.91 86 ASN A CA 1
ATOM 645 C C . ASN A 1 86 ? 23.808 -9.768 9.880 1.00 42.91 86 ASN A C 1
ATOM 647 O O . ASN A 1 86 ? 23.817 -9.730 8.649 1.00 42.91 86 ASN A O 1
ATOM 651 N N . LEU A 1 87 ? 24.586 -9.011 10.654 1.00 39.44 87 LEU A N 1
ATOM 652 C CA . LEU A 1 87 ? 25.980 -8.673 10.353 1.00 39.44 87 LEU A CA 1
ATOM 653 C C . LEU A 1 87 ? 26.767 -8.672 11.665 1.00 39.44 87 LEU A C 1
ATOM 655 O O . LEU A 1 87 ? 26.275 -8.047 12.630 1.00 39.44 87 LEU A O 1
#

Organism: NCBI:txid65505

Foldseek 3Di:
DFDKDKAKWKWAQDPVQFIKIWGAHDADPLDHDRTDDIDGRQHPVLEAEADDWDDDPRMTIDPDIWIWTADPVRRIYTGHPDPPPDD

Radius of gyration: 12.45 Å; chains: 1; bounding box: 40×24×26 Å

pLDDT: mean 90.4, std 12.15, range [39.44, 97.31]